Protein AF-A0A6A6MX58-F1 (afdb_monomer)

Sequence (173 aa):
MAIYWRQNGNEGTLAETCATGNSDFVNIAFLPTFGNGQTPMINLAGHCDPYSNGCTGLSSDIKSCQAKASRQAFFIMFGFNSTITLPANTPLEVLPILKTHGSNGLRVFLANKIFLGLPAASAAAGSGFIPVIDLISQVLPAIKGSAKYRGVMLWSKYYDDQTGHSKATKSSV

Mean predicted aligned error: 9.32 Å

Nearest PDB structures (foldseek):
  1kr0-assembly1_A  TM=8.285E-01  e=4.879E-16  Hevea brasiliensis
  1kqz-assembly1_A  TM=8.293E-01  e=1.176E-15  Hevea brasiliensis
  2gsj-assembly1_A  TM=8.537E-01  e=3.727E-14  Parkia platycephala
  1llo-assembly1_A  TM=7.354E-01  e=3.214E-15  Hevea brasiliensis
  4toq-assembly4_D  TM=7.421E-01  e=3.500E-14  Punica granatum

Structure (mmCIF, N/CA/C/O backbone):
data_AF-A0A6A6MX58-F1
#
_entry.id   AF-A0A6A6MX58-F1
#
loop_
_atom_site.group_PDB
_atom_site.id
_atom_site.type_symbol
_atom_site.label_atom_id
_atom_site.label_alt_id
_atom_site.label_comp_id
_atom_site.label_asym_id
_atom_site.label_entity_id
_atom_site.label_seq_id
_atom_site.pdbx_PDB_ins_code
_atom_site.Cartn_x
_atom_site.Cartn_y
_atom_site.Cartn_z
_atom_site.occupancy
_atom_site.B_iso_or_equiv
_atom_site.auth_seq_id
_atom_site.auth_comp_id
_atom_site.auth_asym_id
_atom_site.auth_atom_id
_atom_site.pdbx_PDB_model_num
ATOM 1 N N . MET A 1 1 ? -0.750 0.138 9.486 1.00 88.00 1 MET A N 1
ATOM 2 C CA . MET A 1 1 ? -1.311 -0.050 8.117 1.00 88.00 1 MET A CA 1
ATOM 3 C C . MET A 1 1 ? -0.242 -0.571 7.157 1.00 88.00 1 MET A C 1
ATOM 5 O O . MET A 1 1 ? 0.910 -0.171 7.294 1.00 88.00 1 MET A O 1
ATOM 9 N N . ALA A 1 2 ? -0.599 -1.426 6.195 1.00 89.06 2 ALA A N 1
ATOM 10 C CA . ALA A 1 2 ? 0.268 -1.852 5.092 1.00 89.06 2 ALA A CA 1
ATOM 11 C C . ALA A 1 2 ? -0.301 -1.410 3.730 1.00 89.06 2 ALA A C 1
ATOM 13 O O . ALA A 1 2 ? -1.518 -1.396 3.557 1.00 89.06 2 ALA A O 1
ATOM 14 N N . ILE A 1 3 ? 0.554 -1.078 2.763 1.00 89.81 3 ILE A N 1
ATOM 15 C CA . ILE A 1 3 ? 0.144 -0.665 1.409 1.00 89.81 3 ILE A CA 1
ATOM 16 C C . ILE A 1 3 ? 0.969 -1.400 0.350 1.00 89.81 3 ILE A C 1
ATOM 18 O O . ILE A 1 3 ? 2.172 -1.594 0.525 1.00 89.81 3 ILE A O 1
ATOM 22 N N . TYR A 1 4 ? 0.339 -1.814 -0.747 1.00 86.81 4 TYR A N 1
ATOM 23 C CA . TYR A 1 4 ? 1.054 -2.257 -1.945 1.00 86.81 4 TYR A CA 1
ATOM 24 C C . TYR A 1 4 ? 1.430 -1.061 -2.812 1.00 86.81 4 TYR A C 1
ATOM 26 O O . TYR A 1 4 ? 0.559 -0.291 -3.204 1.00 86.81 4 TYR A O 1
ATOM 34 N N . TRP A 1 5 ? 2.708 -0.948 -3.153 1.00 84.56 5 TRP A N 1
ATOM 35 C CA . TRP A 1 5 ? 3.238 0.042 -4.092 1.00 84.56 5 TRP A CA 1
ATOM 36 C C . TRP A 1 5 ? 3.797 -0.691 -5.315 1.00 84.56 5 TRP A C 1
ATOM 38 O O . TRP A 1 5 ? 4.350 -1.779 -5.109 1.00 84.56 5 TRP A O 1
ATOM 48 N N . ARG A 1 6 ? 3.644 -0.113 -6.530 1.00 78.19 6 ARG A N 1
ATOM 49 C CA . ARG A 1 6 ? 4.391 -0.340 -7.799 1.00 78.19 6 ARG A CA 1
ATOM 50 C C . ARG A 1 6 ? 3.535 -0.617 -9.046 1.00 78.19 6 ARG A C 1
ATOM 52 O O . ARG A 1 6 ? 4.003 -0.378 -10.156 1.00 78.19 6 ARG A O 1
ATOM 59 N N . GLN A 1 7 ? 2.337 -1.198 -8.946 1.00 62.59 7 GLN A N 1
ATOM 60 C CA . GLN A 1 7 ? 1.608 -1.650 -10.149 1.00 62.59 7 GLN A CA 1
ATOM 61 C C . GLN A 1 7 ? 1.130 -0.525 -11.084 1.00 62.59 7 GLN A C 1
ATOM 63 O O . GLN A 1 7 ? 0.597 -0.831 -12.149 1.00 62.59 7 GLN A O 1
ATOM 68 N N . ASN A 1 8 ? 1.332 0.748 -10.741 1.00 74.06 8 ASN A N 1
ATOM 69 C CA . ASN A 1 8 ? 1.011 1.865 -11.617 1.00 74.06 8 ASN A CA 1
ATOM 70 C C . ASN A 1 8 ? 2.110 2.938 -11.571 1.00 74.06 8 ASN A C 1
ATOM 72 O O . ASN A 1 8 ? 2.426 3.453 -10.505 1.00 74.06 8 ASN A O 1
ATOM 76 N N . GLY A 1 9 ? 2.661 3.325 -12.727 1.00 75.94 9 GLY A N 1
ATOM 77 C CA . GLY A 1 9 ? 3.704 4.361 -12.807 1.00 75.94 9 GLY A CA 1
ATOM 78 C C . GLY A 1 9 ? 3.264 5.742 -12.297 1.00 75.94 9 GLY A C 1
ATOM 79 O O . GLY A 1 9 ? 4.103 6.568 -11.964 1.00 75.94 9 GLY A O 1
ATOM 80 N N . ASN A 1 10 ? 1.954 5.977 -12.175 1.00 80.38 10 ASN A N 1
ATOM 81 C CA . ASN A 1 10 ? 1.383 7.251 -11.740 1.00 80.38 10 ASN A CA 1
ATOM 82 C C . ASN A 1 10 ? 1.060 7.304 -10.233 1.00 80.38 10 ASN A C 1
ATOM 84 O O . ASN A 1 10 ? 0.315 8.179 -9.807 1.00 80.38 10 ASN A O 1
ATOM 88 N N . GLU A 1 11 ? 1.570 6.372 -9.420 1.00 81.38 11 GLU A N 1
ATOM 89 C CA . GLU A 1 11 ? 1.305 6.321 -7.966 1.00 81.38 11 GLU A CA 1
ATOM 90 C C . GLU A 1 11 ? 2.405 6.959 -7.095 1.00 81.38 11 GLU A C 1
ATOM 92 O O . GLU A 1 11 ? 2.431 6.798 -5.867 1.00 81.38 11 GLU A O 1
ATOM 97 N N . GLY A 1 12 ? 3.308 7.697 -7.750 1.00 85.38 12 GLY A N 1
ATOM 98 C CA . GLY A 1 12 ? 4.455 8.362 -7.143 1.00 85.38 12 GLY A CA 1
ATOM 99 C C . GLY A 1 12 ? 5.587 7.404 -6.776 1.00 85.38 12 GLY A C 1
ATOM 100 O O . GLY A 1 12 ? 5.488 6.181 -6.898 1.00 85.38 12 GLY A O 1
ATOM 101 N N . THR A 1 13 ? 6.681 7.980 -6.301 1.00 86.44 13 THR A N 1
ATOM 102 C CA . THR A 1 13 ? 7.866 7.269 -5.819 1.00 86.44 13 THR A CA 1
ATOM 103 C C . THR A 1 13 ? 7.597 6.546 -4.497 1.00 86.44 13 THR A C 1
ATOM 105 O O . THR A 1 13 ? 6.625 6.807 -3.768 1.00 86.44 13 THR A O 1
ATOM 108 N N . LEU A 1 14 ? 8.502 5.635 -4.138 1.00 83.00 14 LEU A N 1
ATOM 109 C CA . LEU A 1 14 ? 8.440 4.960 -2.847 1.00 83.00 14 LEU A CA 1
ATOM 110 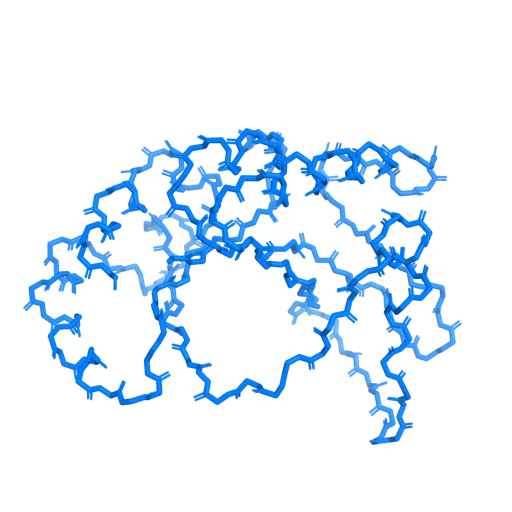C C . LEU A 1 14 ? 8.683 5.961 -1.701 1.00 83.00 14 LEU A C 1
ATOM 112 O O . LEU A 1 14 ? 8.000 5.903 -0.675 1.00 83.00 14 LEU A O 1
ATOM 116 N N . ALA A 1 15 ? 9.586 6.927 -1.896 1.00 84.00 15 ALA A N 1
ATOM 117 C CA . ALA A 1 15 ? 9.849 7.983 -0.922 1.00 84.00 15 ALA A CA 1
ATOM 118 C C . ALA A 1 15 ? 8.602 8.841 -0.636 1.00 84.00 15 ALA A C 1
ATOM 120 O O . ALA A 1 15 ? 8.281 9.083 0.531 1.00 84.00 15 ALA A O 1
ATOM 121 N N . GLU A 1 16 ? 7.861 9.248 -1.672 1.00 87.62 16 GLU A N 1
ATOM 122 C CA . GLU A 1 16 ? 6.603 9.999 -1.533 1.00 87.62 16 GLU A CA 1
ATOM 123 C C . GLU A 1 16 ? 5.535 9.182 -0.807 1.00 87.62 16 GLU A C 1
ATOM 125 O O . GLU A 1 16 ? 4.871 9.685 0.102 1.00 87.62 16 GLU A O 1
ATOM 130 N N . THR A 1 17 ? 5.424 7.894 -1.134 1.00 88.38 17 THR A N 1
ATOM 131 C CA . THR A 1 17 ? 4.502 6.972 -0.456 1.00 88.38 17 THR A CA 1
ATOM 132 C C . THR A 1 17 ? 4.768 6.930 1.046 1.00 88.38 17 THR A C 1
ATOM 134 O O . THR A 1 17 ? 3.856 7.136 1.850 1.00 88.38 17 THR A O 1
ATOM 137 N N . CYS A 1 18 ? 6.027 6.757 1.445 1.00 86.75 18 CYS A N 1
ATOM 138 C CA . CYS A 1 18 ? 6.428 6.793 2.849 1.00 86.75 18 CYS A CA 1
ATOM 139 C C . CYS A 1 18 ? 6.257 8.183 3.479 1.00 86.75 18 CYS A C 1
ATOM 141 O O . CYS A 1 18 ? 6.023 8.296 4.684 1.00 86.75 18 CYS A O 1
ATOM 143 N N . ALA A 1 19 ? 6.377 9.257 2.692 1.00 88.44 19 ALA A N 1
ATOM 144 C CA . ALA A 1 19 ? 6.209 10.629 3.161 1.00 88.44 19 ALA A CA 1
ATOM 145 C C . ALA A 1 19 ? 4.773 10.973 3.555 1.00 88.44 19 ALA A C 1
ATOM 147 O O . ALA A 1 19 ? 4.601 11.785 4.462 1.00 88.44 19 ALA A O 1
ATOM 148 N N . THR A 1 20 ? 3.770 10.293 2.990 1.00 88.44 20 THR A N 1
ATOM 149 C CA . THR A 1 20 ? 2.369 10.423 3.438 1.00 88.44 20 THR A CA 1
ATOM 150 C C . THR A 1 20 ? 2.189 10.075 4.917 1.00 88.44 20 THR A C 1
ATOM 152 O O . THR A 1 20 ? 1.269 10.556 5.575 1.00 88.44 20 THR A O 1
ATOM 155 N N . GLY A 1 21 ? 3.047 9.194 5.441 1.00 88.44 21 GLY A N 1
ATOM 156 C CA . GLY A 1 21 ? 2.941 8.650 6.784 1.00 88.44 21 GLY A CA 1
ATOM 157 C C . GLY A 1 21 ? 1.731 7.738 6.993 1.00 88.44 21 GLY A C 1
ATOM 158 O O . GLY A 1 21 ? 1.515 7.325 8.125 1.00 88.44 21 GLY A O 1
ATOM 159 N N . ASN A 1 22 ? 0.932 7.417 5.969 1.00 88.69 22 ASN A N 1
ATOM 160 C CA . ASN A 1 22 ? -0.313 6.649 6.125 1.00 88.69 22 ASN A CA 1
ATOM 161 C C . ASN A 1 22 ? -0.102 5.137 6.293 1.00 88.69 22 ASN A C 1
ATOM 163 O O . ASN A 1 22 ? -1.020 4.434 6.717 1.00 88.69 22 ASN A O 1
ATOM 167 N N . SER A 1 23 ? 1.106 4.642 6.016 1.00 86.25 23 SER A N 1
ATOM 168 C CA . SER A 1 23 ? 1.468 3.225 6.085 1.00 86.25 23 SER A CA 1
ATOM 169 C C . SER A 1 23 ? 2.749 2.978 6.879 1.00 86.25 23 SER A C 1
ATOM 171 O O . SER A 1 23 ? 3.770 3.623 6.650 1.00 86.25 23 SER A O 1
ATOM 173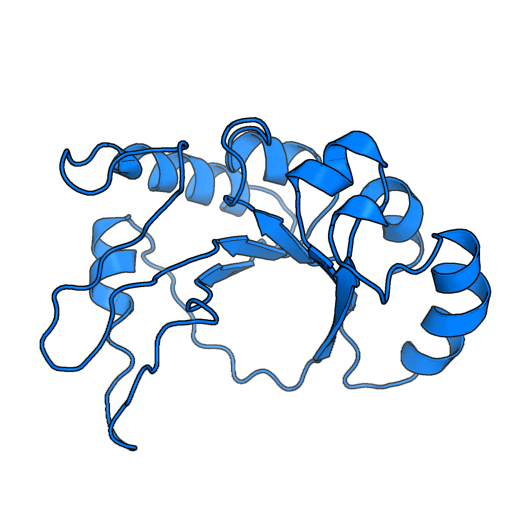 N N . ASP A 1 24 ? 2.723 1.962 7.738 1.00 84.62 24 ASP A N 1
ATOM 174 C CA . ASP A 1 24 ? 3.889 1.471 8.484 1.00 84.62 24 ASP A CA 1
ATOM 175 C C . ASP A 1 24 ? 4.633 0.367 7.721 1.00 84.62 24 ASP A C 1
ATOM 177 O O . ASP A 1 24 ? 5.789 0.074 8.005 1.00 84.62 24 ASP A O 1
ATOM 181 N N . PHE A 1 25 ? 3.972 -0.263 6.749 1.00 84.19 25 PHE A N 1
ATOM 182 C CA . PHE A 1 25 ? 4.535 -1.329 5.925 1.00 84.19 25 PHE A CA 1
ATOM 183 C C . PHE A 1 25 ? 4.276 -1.029 4.454 1.00 84.19 25 PHE A C 1
ATOM 185 O O . PHE A 1 25 ? 3.159 -0.652 4.094 1.00 84.19 25 PHE A O 1
ATOM 192 N N . VAL A 1 26 ? 5.285 -1.227 3.608 1.00 83.06 26 VAL A N 1
ATOM 193 C CA . VAL A 1 26 ? 5.149 -1.071 2.156 1.00 83.06 26 VAL A CA 1
ATOM 194 C C . VAL A 1 26 ? 5.554 -2.371 1.476 1.00 83.06 26 VAL A C 1
ATOM 196 O O . VAL A 1 26 ? 6.704 -2.800 1.545 1.00 83.06 26 VAL A O 1
ATOM 199 N N . ASN A 1 27 ? 4.599 -3.010 0.813 1.00 80.00 27 ASN A N 1
ATOM 200 C CA . ASN A 1 27 ? 4.851 -4.199 0.015 1.00 80.00 27 ASN A CA 1
ATOM 201 C C . ASN A 1 27 ? 5.278 -3.761 -1.387 1.00 80.00 27 ASN A C 1
ATOM 203 O O . ASN A 1 27 ? 4.485 -3.168 -2.120 1.00 80.00 27 ASN A O 1
ATOM 207 N N . ILE A 1 28 ? 6.521 -4.067 -1.756 1.00 76.00 28 ILE A N 1
ATOM 208 C CA . ILE A 1 28 ? 7.062 -3.805 -3.089 1.00 76.00 28 ILE A CA 1
ATOM 209 C C . ILE A 1 28 ? 6.704 -5.013 -3.959 1.00 76.00 28 ILE A C 1
ATOM 211 O O . ILE A 1 28 ? 7.298 -6.088 -3.860 1.00 76.00 28 ILE A O 1
ATOM 215 N N . ALA A 1 29 ? 5.675 -4.854 -4.780 1.00 71.44 29 ALA A N 1
ATOM 216 C CA . ALA A 1 29 ? 5.182 -5.882 -5.691 1.00 71.44 29 ALA A CA 1
ATOM 217 C C . ALA A 1 29 ? 5.734 -5.618 -7.098 1.00 71.44 29 ALA A C 1
ATOM 219 O O . ALA A 1 29 ? 5.584 -4.516 -7.572 1.00 71.44 29 ALA A O 1
ATOM 220 N N . PHE A 1 30 ? 6.342 -6.528 -7.855 1.00 71.19 30 PHE A N 1
ATOM 221 C CA . PHE A 1 30 ? 6.590 -7.936 -7.581 1.00 71.19 30 PHE A CA 1
ATOM 222 C C . PHE A 1 30 ? 8.001 -8.330 -8.026 1.00 71.19 30 PHE A C 1
ATOM 224 O O . PHE A 1 30 ? 8.585 -7.698 -8.912 1.00 71.19 30 PHE A O 1
ATOM 231 N N . LEU A 1 31 ? 8.490 -9.433 -7.462 1.00 69.50 31 LEU A N 1
ATOM 232 C CA . LEU A 1 31 ? 9.607 -10.218 -7.987 1.00 69.50 31 LEU A CA 1
ATOM 233 C C . LEU A 1 31 ? 9.031 -11.389 -8.810 1.00 69.50 31 LEU A C 1
ATOM 235 O O . LEU A 1 31 ? 8.782 -12.455 -8.246 1.00 69.50 31 LEU A O 1
ATOM 239 N N . PRO A 1 32 ? 8.707 -11.193 -10.104 1.00 67.19 32 PRO A N 1
ATOM 240 C CA . PRO A 1 32 ? 8.060 -12.226 -10.917 1.00 67.19 32 PRO A CA 1
ATOM 241 C C . PRO A 1 32 ? 9.001 -13.367 -11.315 1.00 67.19 32 PRO A C 1
ATOM 243 O O . PRO A 1 32 ? 8.522 -14.477 -11.539 1.00 67.19 32 PRO A O 1
ATOM 246 N N . THR A 1 33 ? 10.305 -13.091 -11.404 1.00 69.69 33 THR A N 1
ATOM 247 C CA . THR A 1 33 ? 11.334 -14.035 -11.851 1.00 69.69 33 THR A CA 1
ATOM 248 C C . THR A 1 33 ? 12.190 -14.424 -10.652 1.00 69.69 33 THR A C 1
ATOM 250 O O . THR A 1 33 ? 12.907 -13.578 -10.113 1.00 69.69 33 TH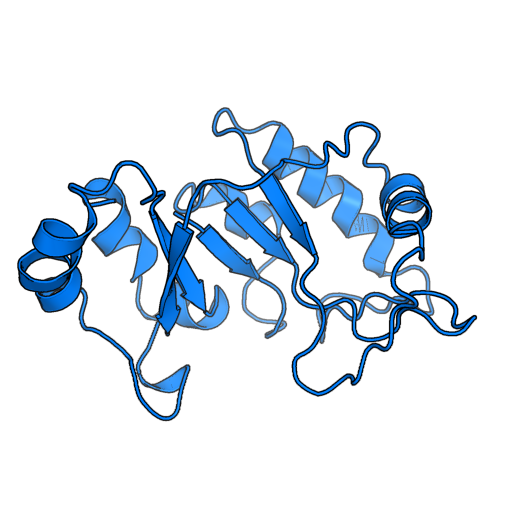R A O 1
ATOM 253 N N . PHE A 1 34 ? 12.083 -15.677 -10.207 1.00 68.81 34 PHE A N 1
ATOM 254 C CA . PHE A 1 34 ? 12.849 -16.244 -9.092 1.00 68.81 34 PHE A CA 1
ATOM 255 C C . PHE A 1 34 ? 12.788 -17.785 -9.117 1.00 68.81 34 PHE A C 1
ATOM 257 O O . PHE A 1 34 ? 11.758 -18.352 -9.477 1.00 68.81 34 PHE A O 1
ATOM 264 N N . GLY A 1 35 ? 13.850 -18.458 -8.658 1.00 64.25 35 GLY A N 1
ATOM 265 C CA . GLY A 1 35 ? 13.902 -19.921 -8.512 1.00 64.25 35 GLY A CA 1
ATOM 266 C C . GLY A 1 35 ? 14.339 -20.676 -9.778 1.00 64.25 35 GLY A C 1
ATOM 267 O O . GLY A 1 35 ? 14.570 -20.081 -10.824 1.00 64.25 35 GLY A O 1
ATOM 268 N N . ASN A 1 36 ? 14.495 -22.002 -9.672 1.00 68.94 36 ASN A N 1
ATOM 269 C CA . ASN A 1 36 ? 14.861 -22.906 -10.780 1.00 68.94 36 ASN A CA 1
ATOM 270 C C . ASN A 1 36 ? 16.098 -22.474 -11.609 1.00 68.94 36 ASN A C 1
ATOM 272 O O . ASN A 1 36 ? 16.099 -22.565 -12.834 1.00 68.94 36 ASN A O 1
ATOM 276 N N . GLY A 1 37 ? 17.134 -21.937 -10.951 1.00 69.94 37 GLY A N 1
ATOM 277 C CA . GLY A 1 37 ? 18.356 -21.455 -11.614 1.00 69.94 37 GLY A CA 1
ATOM 278 C C . GLY A 1 37 ? 18.195 -20.153 -12.411 1.00 69.94 37 GLY A C 1
ATOM 279 O O . GLY A 1 37 ? 19.149 -19.708 -13.045 1.00 69.94 37 GLY A O 1
ATOM 280 N N . GLN A 1 38 ? 17.017 -19.523 -12.381 1.00 66.88 38 GLN A N 1
ATOM 281 C CA . GLN A 1 38 ? 16.792 -18.231 -13.022 1.00 66.88 38 GLN A CA 1
ATOM 282 C C . GLN A 1 38 ? 17.480 -17.116 -12.237 1.00 66.88 38 GLN A C 1
ATOM 284 O O . GLN A 1 38 ? 17.417 -17.081 -11.006 1.00 66.88 38 GLN A O 1
ATOM 289 N N . THR A 1 39 ? 18.070 -16.157 -12.952 1.00 69.56 39 THR A N 1
ATOM 290 C CA . THR A 1 39 ? 18.532 -14.905 -12.351 1.00 69.56 39 THR A CA 1
ATOM 291 C C . THR A 1 39 ? 17.322 -14.132 -11.830 1.00 69.56 39 THR A C 1
ATOM 293 O O . THR A 1 39 ? 16.438 -13.787 -12.621 1.00 69.56 39 THR A O 1
ATOM 296 N N . PRO A 1 40 ? 17.248 -13.852 -10.519 1.00 68.38 40 PRO A N 1
ATOM 297 C CA . PRO A 1 40 ? 16.123 -13.120 -9.981 1.00 68.38 40 PRO A CA 1
ATOM 298 C C . PRO A 1 40 ? 16.013 -11.721 -10.575 1.00 68.38 40 PRO A C 1
ATOM 300 O O . PRO A 1 40 ? 16.997 -10.982 -10.606 1.00 68.38 40 PRO A O 1
ATOM 303 N N . MET A 1 41 ? 14.810 -11.334 -10.993 1.00 67.94 41 MET A N 1
ATOM 304 C CA . MET A 1 41 ? 14.572 -9.995 -11.523 1.00 67.94 41 MET A CA 1
ATOM 305 C C . MET A 1 41 ? 13.318 -9.374 -10.955 1.00 67.94 41 MET A C 1
ATOM 307 O O . MET A 1 41 ? 12.220 -9.937 -11.017 1.00 67.94 41 MET A O 1
ATOM 311 N N . ILE A 1 42 ? 13.507 -8.174 -10.413 1.00 71.81 42 ILE A N 1
ATOM 312 C CA . ILE A 1 42 ? 12.417 -7.311 -10.001 1.00 71.81 42 ILE A CA 1
ATOM 313 C C . ILE A 1 42 ? 11.789 -6.722 -11.253 1.00 71.81 42 ILE A C 1
ATOM 315 O O . ILE A 1 42 ? 12.477 -6.287 -12.167 1.00 71.81 42 ILE A O 1
ATOM 319 N N . ASN A 1 43 ? 10.471 -6.698 -11.300 1.00 71.75 43 ASN A N 1
ATOM 320 C CA . ASN A 1 43 ? 9.768 -5.856 -12.250 1.00 71.75 43 ASN A CA 1
ATOM 321 C C . ASN A 1 43 ? 9.212 -4.714 -11.391 1.00 71.75 43 ASN A C 1
ATOM 323 O O . ASN A 1 43 ? 8.725 -4.994 -10.291 1.00 71.75 43 ASN A O 1
ATOM 327 N N . LEU A 1 44 ? 9.306 -3.458 -11.832 1.00 72.62 44 LEU A N 1
ATOM 328 C CA . LEU A 1 44 ? 8.702 -2.300 -11.157 1.00 72.62 44 LEU A CA 1
ATOM 329 C C . LEU A 1 44 ? 7.666 -1.574 -12.045 1.00 72.62 44 LEU A C 1
ATOM 331 O O . LEU A 1 44 ? 7.414 -0.390 -11.873 1.00 72.62 44 LEU A O 1
ATOM 335 N N . ALA A 1 45 ? 7.016 -2.291 -12.972 1.00 77.44 45 ALA A N 1
ATOM 336 C CA . ALA A 1 45 ? 6.122 -1.726 -13.989 1.00 77.44 45 ALA A CA 1
ATOM 337 C C . ALA A 1 45 ? 6.842 -0.604 -14.751 1.00 77.44 45 ALA A C 1
ATOM 339 O O . ALA A 1 45 ? 7.934 -0.828 -15.259 1.00 77.44 45 ALA A O 1
ATOM 340 N N . GLY A 1 46 ? 6.244 0.586 -14.818 1.00 75.50 46 GLY A N 1
ATOM 341 C CA . GLY A 1 46 ? 6.838 1.760 -15.453 1.00 75.50 46 GLY A CA 1
ATOM 342 C C . GLY A 1 46 ? 7.771 2.575 -14.555 1.00 75.50 46 GLY A C 1
ATOM 343 O O . GLY A 1 46 ? 8.274 3.590 -15.018 1.00 75.50 46 GLY A O 1
ATOM 344 N N . HIS A 1 47 ? 7.999 2.186 -13.292 1.00 71.00 47 HIS A N 1
ATOM 345 C CA . HIS A 1 47 ? 8.809 2.991 -12.361 1.00 71.00 47 HIS A CA 1
ATOM 346 C C . HIS A 1 47 ? 10.302 2.972 -12.694 1.00 71.00 47 HIS A C 1
ATOM 348 O O . HIS A 1 47 ? 10.991 3.966 -12.489 1.00 71.00 47 HIS A O 1
ATOM 354 N N . CYS A 1 48 ? 10.818 1.848 -13.190 1.00 77.19 48 CYS A N 1
ATOM 355 C CA . CYS A 1 48 ? 12.199 1.724 -13.647 1.00 77.19 48 CYS A CA 1
ATOM 356 C C . CYS A 1 48 ? 12.394 0.440 -14.455 1.00 77.19 48 CYS A C 1
ATOM 358 O O . CYS A 1 48 ? 11.639 -0.526 -14.312 1.00 77.19 48 CYS A O 1
ATOM 360 N N . ASP A 1 49 ? 13.457 0.421 -15.256 1.00 79.88 49 ASP A N 1
ATOM 361 C CA . ASP A 1 49 ? 13.888 -0.753 -16.004 1.00 79.88 49 ASP A CA 1
ATOM 362 C C . ASP A 1 49 ? 15.028 -1.492 -15.264 1.00 79.88 49 ASP A C 1
ATOM 364 O O . ASP A 1 49 ? 16.097 -0.911 -15.031 1.00 79.88 49 ASP A O 1
ATOM 368 N N . PRO A 1 50 ? 14.834 -2.767 -14.873 1.00 74.06 50 PRO A N 1
ATOM 369 C CA . PRO A 1 50 ? 15.874 -3.559 -14.222 1.00 74.06 50 PRO A CA 1
ATOM 370 C C . PRO A 1 50 ? 17.019 -3.946 -15.172 1.00 74.06 50 PRO A C 1
ATOM 372 O O . PRO A 1 50 ? 18.133 -4.154 -14.698 1.00 74.06 50 PRO A O 1
ATOM 375 N N . TYR A 1 51 ? 16.786 -4.021 -16.489 1.00 77.62 51 TYR A N 1
ATOM 376 C CA . TYR A 1 51 ? 17.788 -4.478 -17.462 1.00 77.62 51 TYR A CA 1
ATOM 377 C C . TYR A 1 51 ? 18.877 -3.434 -17.742 1.00 77.62 51 TYR A C 1
ATOM 379 O O . TYR A 1 51 ? 19.975 -3.784 -18.167 1.00 77.62 51 TYR A O 1
ATOM 387 N N . SER A 1 52 ? 18.598 -2.160 -17.467 1.00 80.81 52 SER A N 1
ATOM 388 C CA . SER A 1 52 ? 19.510 -1.028 -17.672 1.00 80.81 52 SER A CA 1
ATOM 389 C C . SER A 1 52 ? 20.130 -0.487 -16.378 1.00 80.81 52 SER A C 1
ATOM 391 O O . SER A 1 52 ? 20.685 0.609 -16.370 1.00 80.81 52 SER A O 1
ATOM 393 N N . ASN A 1 53 ? 20.039 -1.223 -15.262 1.00 72.75 53 ASN A N 1
ATOM 394 C CA . ASN A 1 53 ? 20.362 -0.726 -13.913 1.00 72.75 53 ASN A CA 1
ATOM 395 C C . ASN A 1 53 ? 19.528 0.502 -13.475 1.00 72.75 53 ASN A C 1
ATOM 397 O O . ASN A 1 53 ? 19.871 1.178 -12.498 1.00 72.75 53 ASN A O 1
ATOM 401 N N . GLY A 1 54 ? 18.400 0.777 -14.139 1.00 78.31 54 GLY A N 1
ATOM 402 C CA . GLY A 1 54 ? 17.540 1.931 -13.860 1.00 78.31 54 GLY A CA 1
ATOM 403 C C . GLY A 1 54 ? 16.856 1.887 -12.490 1.00 78.31 54 GLY A C 1
ATOM 404 O O . GLY A 1 54 ? 16.460 2.918 -11.959 1.00 78.31 54 GLY A O 1
ATOM 405 N N . CYS A 1 55 ? 16.755 0.710 -11.867 1.00 76.12 55 CYS A N 1
ATOM 406 C CA . CYS A 1 55 ? 16.117 0.533 -10.556 1.00 76.12 55 CYS A CA 1
ATOM 407 C C . CYS A 1 55 ? 17.037 0.786 -9.346 1.00 76.12 55 CYS A C 1
ATOM 409 O O . CYS A 1 55 ? 16.640 0.563 -8.202 1.00 76.12 55 CYS A O 1
ATOM 411 N N . THR A 1 56 ? 18.270 1.249 -9.561 1.00 77.06 56 THR A N 1
ATOM 412 C CA . THR A 1 56 ? 19.237 1.526 -8.480 1.00 77.06 56 THR A CA 1
ATOM 413 C C . THR A 1 56 ? 18.786 2.649 -7.538 1.00 77.06 56 THR A C 1
ATOM 415 O O . THR A 1 56 ? 19.063 2.583 -6.336 1.00 77.06 56 THR A O 1
ATOM 418 N N . GLY A 1 57 ? 18.009 3.617 -8.039 1.00 72.94 57 GLY A N 1
ATOM 419 C CA . GLY A 1 57 ? 17.426 4.708 -7.247 1.00 72.94 57 GLY A CA 1
ATOM 420 C C . GLY A 1 57 ? 16.511 4.242 -6.108 1.00 72.94 57 GLY A C 1
ATOM 421 O O . GLY A 1 57 ? 16.450 4.897 -5.069 1.00 72.94 57 GLY A O 1
ATOM 422 N N . LEU A 1 58 ? 15.904 3.053 -6.226 1.00 75.12 58 LEU A N 1
ATOM 423 C CA . LEU A 1 58 ? 15.027 2.482 -5.198 1.00 75.12 58 LEU A CA 1
ATOM 424 C C . LEU A 1 58 ? 15.735 2.320 -3.843 1.00 75.12 58 LEU A C 1
ATOM 426 O O . LEU A 1 58 ? 15.106 2.428 -2.795 1.00 75.12 58 LEU A O 1
ATOM 430 N N . SER A 1 59 ? 17.056 2.105 -3.842 1.00 73.44 59 SER A N 1
ATOM 431 C CA . SER A 1 59 ? 17.843 2.034 -2.604 1.00 73.44 59 SER A CA 1
ATOM 432 C C . SER A 1 59 ? 17.772 3.339 -1.802 1.00 73.44 59 SER A C 1
ATOM 434 O O . SER A 1 59 ? 17.664 3.312 -0.575 1.00 73.44 59 SER A O 1
ATOM 436 N N . SER A 1 60 ? 17.804 4.485 -2.490 1.00 75.94 60 SER A N 1
ATOM 437 C CA . SER A 1 60 ? 17.682 5.806 -1.866 1.00 75.94 60 SER A CA 1
ATOM 438 C C . SER A 1 60 ? 16.294 6.006 -1.260 1.00 75.94 60 SER A C 1
ATOM 440 O O . SER A 1 60 ? 16.170 6.470 -0.124 1.00 75.94 60 SER A O 1
ATOM 442 N N . ASP A 1 61 ? 15.251 5.580 -1.970 1.00 77.88 61 ASP A N 1
ATOM 443 C CA . ASP A 1 61 ? 13.877 5.666 -1.478 1.00 77.88 61 ASP A CA 1
ATOM 444 C C . ASP A 1 61 ? 13.662 4.781 -0.249 1.00 77.88 61 ASP A C 1
ATOM 446 O O . ASP A 1 61 ? 13.121 5.238 0.757 1.00 77.88 61 ASP A O 1
ATOM 450 N N . ILE A 1 62 ? 14.161 3.540 -0.281 1.00 76.44 62 ILE A N 1
ATOM 451 C CA . ILE A 1 62 ? 14.117 2.622 0.864 1.00 76.44 62 ILE A CA 1
ATOM 452 C C . ILE A 1 62 ? 14.805 3.256 2.075 1.00 76.44 62 ILE A C 1
ATOM 454 O O . ILE A 1 62 ? 14.240 3.243 3.167 1.00 76.44 62 ILE A O 1
ATOM 458 N N . LYS A 1 63 ? 15.989 3.857 1.899 1.00 77.75 63 LYS A N 1
ATOM 459 C CA . LYS A 1 63 ? 16.695 4.557 2.986 1.00 77.75 63 LYS A CA 1
ATOM 460 C C . LYS A 1 63 ? 15.887 5.739 3.517 1.00 77.75 63 LYS A C 1
ATOM 462 O O . LYS A 1 63 ? 15.789 5.913 4.729 1.00 77.75 63 LYS A O 1
ATOM 467 N N . SER A 1 64 ? 15.270 6.511 2.626 1.00 79.94 64 SER A N 1
ATOM 468 C CA . SER A 1 64 ? 14.429 7.660 2.983 1.00 79.94 64 SER A CA 1
ATOM 469 C C . SER A 1 64 ? 13.209 7.241 3.803 1.00 79.94 64 SER A C 1
ATOM 471 O O . SER A 1 64 ? 12.844 7.904 4.772 1.00 79.94 64 SER A O 1
ATOM 473 N N . CYS A 1 65 ? 12.605 6.106 3.464 1.00 76.38 65 CYS A N 1
ATOM 474 C CA . CYS A 1 65 ? 11.538 5.495 4.242 1.00 76.38 65 CYS A CA 1
ATOM 475 C C . CYS A 1 65 ? 12.035 4.944 5.593 1.00 76.38 65 CYS A C 1
ATOM 477 O O . CYS A 1 65 ? 11.438 5.215 6.629 1.00 76.38 65 CYS A O 1
ATOM 479 N N . GLN A 1 66 ? 13.155 4.212 5.614 1.00 75.25 66 GLN A N 1
ATOM 480 C CA . GLN A 1 66 ? 13.743 3.648 6.841 1.00 75.25 66 GLN A CA 1
ATOM 481 C C . GLN A 1 66 ? 14.182 4.719 7.847 1.00 75.25 66 GLN A C 1
ATOM 483 O O . GLN A 1 66 ? 14.172 4.463 9.048 1.00 75.25 66 GLN A O 1
ATOM 488 N N . ALA A 1 67 ? 14.554 5.909 7.369 1.00 78.19 67 ALA A N 1
ATOM 489 C CA . ALA A 1 67 ? 14.904 7.053 8.207 1.00 78.19 67 ALA A CA 1
ATOM 490 C C . ALA A 1 67 ? 13.691 7.688 8.915 1.00 78.19 67 ALA A C 1
ATOM 492 O O . ALA A 1 67 ? 13.868 8.507 9.818 1.00 78.19 67 ALA A O 1
ATOM 493 N N . LYS A 1 68 ? 12.454 7.335 8.536 1.00 73.56 68 LYS A N 1
ATOM 494 C CA . LYS A 1 68 ? 11.249 7.819 9.220 1.00 73.56 68 LYS A CA 1
ATOM 495 C C . LYS A 1 68 ? 11.043 7.068 10.538 1.00 73.56 68 LYS A C 1
ATOM 497 O O . LYS A 1 68 ? 11.303 5.875 10.649 1.00 73.56 68 LYS A O 1
ATOM 502 N N . ALA A 1 69 ? 10.533 7.776 11.550 1.00 57.53 69 ALA A N 1
ATOM 503 C CA . ALA A 1 69 ? 10.369 7.259 12.915 1.00 57.53 69 ALA A CA 1
ATOM 504 C C . ALA A 1 69 ? 9.445 6.022 13.020 1.00 57.53 69 ALA A C 1
ATOM 506 O O . ALA A 1 69 ? 9.561 5.225 13.953 1.00 57.53 69 ALA A O 1
ATOM 507 N N . SER A 1 70 ? 8.538 5.839 12.058 1.00 60.47 70 SER A N 1
ATOM 508 C CA . SER A 1 70 ? 7.749 4.621 11.873 1.00 60.47 70 SER A CA 1
ATOM 509 C C . SER A 1 70 ? 8.653 3.518 11.329 1.00 60.47 70 SER A C 1
ATOM 511 O O . SER A 1 70 ? 9.147 3.645 10.214 1.00 60.47 70 SER A O 1
ATOM 513 N N . ARG A 1 71 ? 8.862 2.440 12.099 1.00 61.81 71 ARG A N 1
ATOM 514 C CA . ARG A 1 71 ? 9.656 1.257 11.713 1.00 61.81 71 ARG A CA 1
ATOM 515 C C . ARG A 1 71 ? 9.121 0.648 10.412 1.00 61.81 71 ARG A C 1
ATOM 517 O O . ARG A 1 71 ? 8.292 -0.259 10.454 1.00 61.81 71 ARG A O 1
ATOM 524 N N . GLN A 1 72 ? 9.582 1.171 9.280 1.00 66.62 72 GLN A N 1
ATOM 525 C CA . GLN A 1 72 ? 9.037 0.841 7.976 1.00 66.62 72 GLN A CA 1
ATOM 526 C C . GLN A 1 72 ? 9.603 -0.503 7.533 1.00 66.62 72 GLN A C 1
ATOM 528 O O . GLN A 1 72 ? 10.820 -0.672 7.428 1.00 66.62 72 GLN A O 1
ATOM 533 N N . ALA A 1 73 ? 8.722 -1.479 7.331 1.00 62.09 73 ALA A N 1
ATOM 534 C CA . ALA A 1 73 ? 9.109 -2.803 6.860 1.00 62.09 73 ALA A CA 1
ATOM 535 C C . ALA A 1 73 ? 8.648 -3.015 5.419 1.00 62.09 73 ALA A C 1
ATOM 537 O O . ALA A 1 73 ? 7.520 -2.676 5.050 1.00 62.09 73 ALA A O 1
ATOM 538 N N . PHE A 1 74 ? 9.554 -3.590 4.632 1.00 65.00 74 PHE A N 1
ATOM 539 C CA . PHE A 1 74 ? 9.360 -3.862 3.218 1.00 65.00 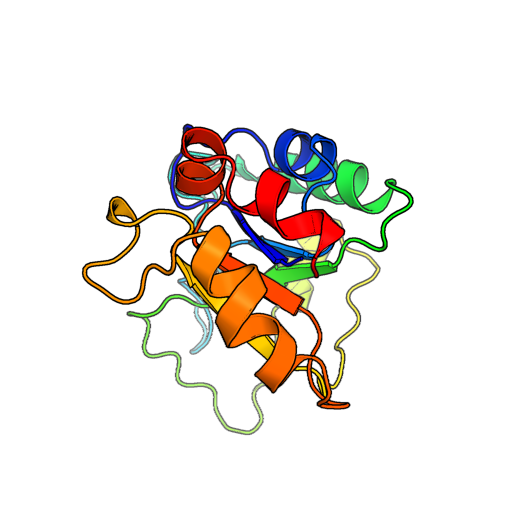74 PHE A CA 1
ATOM 540 C C . PHE A 1 74 ? 9.221 -5.354 3.002 1.00 65.00 74 PHE A C 1
ATOM 542 O O . PHE A 1 74 ? 10.061 -6.130 3.463 1.00 65.00 74 PHE A O 1
ATOM 549 N N . PHE A 1 75 ? 8.187 -5.743 2.267 1.00 63.94 75 PHE A N 1
ATOM 550 C CA . PHE A 1 75 ? 8.019 -7.115 1.811 1.00 63.94 75 PHE A CA 1
ATOM 551 C C . PHE A 1 75 ? 8.046 -7.123 0.290 1.00 63.94 75 PHE A C 1
ATOM 553 O O . PHE A 1 75 ? 7.272 -6.413 -0.350 1.00 63.94 75 PHE A O 1
ATOM 560 N N . ILE A 1 76 ? 8.947 -7.914 -0.287 1.00 65.06 76 ILE A N 1
ATOM 561 C CA . ILE A 1 76 ? 8.927 -8.185 -1.721 1.00 65.06 76 ILE A CA 1
ATOM 562 C C . ILE A 1 76 ? 7.948 -9.327 -1.942 1.00 65.06 76 ILE A C 1
ATOM 564 O O . ILE A 1 76 ? 8.151 -10.430 -1.435 1.00 65.06 76 ILE A O 1
ATOM 568 N N . MET A 1 77 ? 6.878 -9.045 -2.675 1.00 63.94 77 MET A N 1
ATOM 569 C CA . MET A 1 77 ? 5.841 -10.034 -2.954 1.00 63.94 77 MET A CA 1
ATOM 570 C C . MET A 1 77 ? 6.134 -10.738 -4.280 1.00 63.94 77 MET A C 1
ATOM 572 O O . MET A 1 77 ? 6.552 -10.112 -5.256 1.00 63.94 77 MET A O 1
ATOM 576 N N . PHE A 1 78 ? 5.914 -12.048 -4.320 1.00 62.25 78 PHE A N 1
ATOM 577 C CA . PHE A 1 78 ? 6.013 -12.849 -5.539 1.00 62.25 78 PHE A CA 1
ATOM 578 C C . PHE A 1 78 ? 4.706 -12.742 -6.346 1.00 62.25 78 PHE A C 1
ATOM 580 O O . PHE A 1 78 ? 3.638 -12.539 -5.769 1.00 62.25 78 PHE A O 1
ATOM 587 N N . GLY A 1 79 ? 4.784 -12.803 -7.677 1.00 57.56 79 GLY A N 1
ATOM 588 C CA . GLY A 1 79 ? 3.625 -12.593 -8.557 1.00 57.56 79 GLY A CA 1
ATOM 589 C C . GLY A 1 79 ? 2.596 -13.734 -8.522 1.00 57.56 79 GLY A C 1
ATOM 590 O O . GLY A 1 79 ? 2.960 -14.897 -8.388 1.00 57.56 79 GLY A O 1
ATOM 591 N N . PHE A 1 80 ? 1.312 -13.399 -8.710 1.00 49.75 80 PHE A N 1
ATOM 592 C CA . PHE A 1 80 ? 0.170 -14.331 -8.645 1.00 49.75 80 PHE A CA 1
ATOM 593 C C . PHE A 1 80 ? 0.067 -15.335 -9.815 1.00 49.75 80 PHE A C 1
ATOM 595 O O . PHE A 1 80 ? -0.570 -16.369 -9.654 1.00 49.75 80 PHE A O 1
ATOM 602 N N . ASN A 1 81 ? 0.708 -15.068 -10.961 1.00 48.81 81 ASN A N 1
ATOM 603 C CA . ASN A 1 81 ? 0.708 -15.951 -12.145 1.00 48.81 81 ASN A CA 1
ATOM 604 C C . ASN A 1 81 ? 2.041 -16.685 -12.368 1.00 48.81 81 ASN A C 1
ATOM 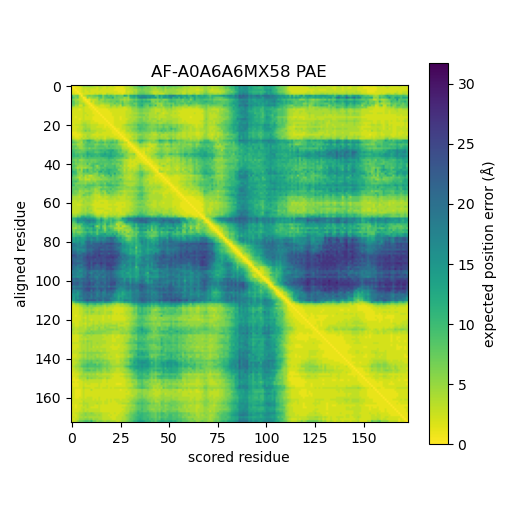606 O O . ASN A 1 81 ? 2.227 -17.334 -13.396 1.00 48.81 81 ASN A O 1
ATOM 610 N N . SER A 1 82 ? 2.976 -16.585 -11.424 1.00 47.97 82 SER A N 1
ATOM 611 C CA . SER A 1 82 ? 4.228 -17.334 -11.474 1.00 47.97 82 SER A CA 1
ATOM 612 C C . SER A 1 82 ? 4.058 -18.603 -10.641 1.00 47.97 82 SER A C 1
ATOM 614 O O . SER A 1 82 ? 3.958 -18.531 -9.417 1.00 47.97 82 SER A O 1
ATOM 616 N N . THR A 1 83 ? 4.038 -19.781 -11.268 1.00 42.16 83 THR A N 1
ATOM 617 C CA . THR A 1 83 ? 4.205 -21.041 -10.529 1.00 42.16 83 THR A CA 1
ATOM 618 C C . THR A 1 83 ? 5.655 -21.114 -10.059 1.00 42.16 83 THR A C 1
ATOM 620 O O . THR A 1 83 ? 6.537 -21.567 -10.782 1.00 42.16 83 THR A O 1
ATOM 623 N N . ILE A 1 84 ? 5.923 -20.602 -8.860 1.00 47.50 84 ILE A N 1
ATOM 624 C CA . ILE A 1 84 ? 7.251 -20.679 -8.254 1.00 47.50 84 ILE A CA 1
ATOM 625 C C . ILE A 1 84 ? 7.337 -22.010 -7.514 1.00 47.50 84 ILE A C 1
ATOM 627 O O . ILE A 1 84 ? 6.800 -22.169 -6.419 1.00 47.50 84 ILE A O 1
ATOM 631 N N . THR A 1 85 ? 8.016 -22.982 -8.116 1.00 44.25 85 THR A N 1
ATOM 632 C CA . THR A 1 85 ? 8.376 -24.225 -7.433 1.00 44.25 85 THR A CA 1
ATOM 633 C C . THR A 1 85 ? 9.679 -23.998 -6.677 1.00 44.25 85 THR A C 1
ATOM 635 O O . THR A 1 85 ? 10.755 -23.952 -7.270 1.00 44.25 85 THR A O 1
ATOM 638 N N . LEU A 1 86 ? 9.587 -23.849 -5.356 1.00 43.84 86 LEU A N 1
ATOM 639 C CA . LEU A 1 86 ? 10.749 -23.937 -4.478 1.00 43.84 86 LEU A CA 1
ATOM 640 C C . LEU A 1 86 ? 10.839 -25.378 -3.961 1.00 43.84 86 LEU A C 1
ATOM 642 O O . LEU A 1 86 ? 9.898 -25.832 -3.307 1.00 43.84 86 LEU A O 1
ATOM 646 N N . PRO A 1 87 ? 11.935 -26.116 -4.214 1.00 45.34 87 PRO A N 1
ATOM 647 C CA . PRO A 1 87 ? 12.271 -27.281 -3.403 1.00 45.34 87 PRO A CA 1
ATOM 648 C C . PRO A 1 87 ? 12.123 -26.939 -1.912 1.00 45.34 87 PRO A C 1
ATOM 650 O O . PRO A 1 87 ? 12.518 -25.846 -1.503 1.00 45.34 87 PRO A O 1
ATOM 653 N N . ALA A 1 88 ? 11.591 -27.856 -1.095 1.00 40.66 88 ALA A N 1
ATOM 654 C CA . ALA A 1 88 ? 11.281 -27.621 0.327 1.00 40.66 88 ALA A CA 1
ATOM 655 C C . ALA A 1 88 ? 12.461 -27.069 1.160 1.00 40.66 88 ALA A C 1
ATOM 657 O O . ALA A 1 88 ? 12.249 -26.463 2.205 1.00 40.66 88 ALA A O 1
ATOM 658 N N . ASN A 1 89 ? 13.691 -27.239 0.661 1.00 45.06 89 ASN A N 1
ATOM 659 C CA . ASN A 1 89 ? 14.936 -26.810 1.291 1.00 45.06 89 ASN A CA 1
ATOM 660 C C . ASN A 1 89 ? 15.679 -25.723 0.500 1.00 45.06 89 ASN A C 1
ATOM 662 O O . ASN A 1 89 ? 16.878 -25.548 0.697 1.00 45.06 89 ASN A O 1
ATOM 666 N N . THR A 1 90 ? 15.012 -25.015 -0.417 1.00 43.91 90 THR A N 1
ATOM 667 C CA . THR A 1 90 ? 15.642 -23.898 -1.135 1.00 43.91 90 THR A CA 1
ATOM 668 C C . THR A 1 90 ? 15.887 -22.772 -0.136 1.00 43.91 90 THR A C 1
ATOM 670 O O . THR A 1 90 ? 14.914 -22.238 0.409 1.00 43.91 90 THR A O 1
ATOM 673 N N . PRO A 1 91 ? 17.145 -22.381 0.127 1.00 47.06 91 PRO A N 1
ATOM 674 C CA . PRO A 1 91 ? 17.407 -21.167 0.882 1.00 47.06 91 PRO A CA 1
ATOM 675 C C . PRO A 1 91 ? 16.727 -20.007 0.147 1.00 47.06 91 PRO A C 1
ATOM 677 O O . PRO A 1 91 ? 16.844 -19.904 -1.073 1.00 47.06 91 PRO A O 1
ATOM 680 N N . LEU A 1 92 ? 15.989 -19.140 0.848 1.00 46.62 92 LEU A N 1
ATOM 681 C CA . LEU A 1 92 ? 15.471 -17.912 0.237 1.00 46.62 92 LEU A CA 1
ATOM 682 C C . LEU A 1 92 ? 16.661 -17.023 -0.176 1.00 46.62 92 LEU A C 1
ATOM 684 O O . LEU A 1 92 ? 17.111 -16.160 0.578 1.00 46.62 92 LEU A O 1
ATOM 688 N N . GLU A 1 93 ? 17.170 -17.200 -1.392 1.00 50.28 93 GLU A N 1
ATOM 689 C CA . GLU A 1 93 ? 18.235 -16.381 -1.981 1.00 50.28 93 GLU A CA 1
ATOM 690 C C . GLU A 1 93 ? 17.699 -15.037 -2.509 1.00 50.28 93 GLU A C 1
ATOM 692 O O . GLU A 1 93 ? 18.036 -14.576 -3.592 1.00 50.28 93 GLU A O 1
ATOM 697 N N . VAL A 1 94 ? 16.846 -14.363 -1.733 1.00 48.06 94 VAL A N 1
ATOM 698 C CA . VAL A 1 94 ? 16.448 -12.960 -1.987 1.00 48.06 94 VAL A CA 1
ATOM 699 C C . VAL A 1 94 ? 17.523 -11.995 -1.451 1.00 48.06 94 VAL A C 1
ATOM 701 O O . VAL A 1 94 ? 17.592 -10.822 -1.818 1.00 48.06 94 VAL A O 1
ATOM 704 N N . LEU A 1 95 ? 18.413 -12.508 -0.593 1.00 44.59 95 LEU A N 1
ATOM 705 C CA . LEU A 1 95 ? 19.511 -11.779 0.039 1.00 44.59 95 LEU A CA 1
ATOM 706 C C . LEU A 1 95 ? 20.488 -11.122 -0.953 1.00 44.59 95 LEU A C 1
ATOM 708 O O . LEU A 1 95 ? 20.836 -9.972 -0.697 1.00 44.59 95 LEU A O 1
ATOM 712 N N . PRO A 1 96 ? 20.938 -11.759 -2.055 1.00 47.94 96 PRO A N 1
ATOM 713 C CA . PRO A 1 96 ? 21.841 -11.119 -3.010 1.00 47.94 96 PRO A CA 1
ATOM 714 C C . PRO A 1 96 ? 21.204 -9.904 -3.689 1.00 47.94 96 PRO A C 1
ATOM 716 O O . PRO A 1 96 ? 21.811 -8.847 -3.682 1.00 47.94 96 PRO A O 1
ATOM 719 N N . ILE A 1 97 ? 19.953 -10.000 -4.158 1.00 49.44 97 ILE A N 1
ATOM 720 C CA . ILE A 1 97 ? 19.209 -8.881 -4.774 1.00 49.44 97 ILE A CA 1
ATOM 721 C C . ILE A 1 97 ? 19.133 -7.693 -3.807 1.00 49.44 97 ILE A C 1
ATOM 723 O O . ILE A 1 97 ? 19.453 -6.557 -4.146 1.00 49.44 97 ILE A O 1
ATOM 727 N N . LEU A 1 98 ? 18.747 -7.965 -2.560 1.00 46.53 98 LEU A N 1
ATOM 728 C CA . LEU A 1 98 ? 18.586 -6.944 -1.528 1.00 46.53 98 LEU A CA 1
ATOM 729 C C . LEU A 1 98 ? 19.926 -6.345 -1.074 1.00 46.53 98 LEU A C 1
ATOM 731 O O . LEU A 1 98 ? 19.983 -5.155 -0.758 1.00 46.53 98 LEU A O 1
ATOM 735 N N . LYS A 1 99 ? 21.008 -7.135 -1.084 1.00 45.16 99 LYS A N 1
ATOM 736 C CA . LYS A 1 99 ? 22.382 -6.662 -0.852 1.00 45.16 99 LYS A CA 1
ATOM 737 C C . LYS A 1 99 ? 22.877 -5.787 -2.006 1.00 45.16 99 LYS A C 1
ATOM 739 O O . LYS A 1 99 ? 23.430 -4.726 -1.735 1.00 45.16 99 LYS A O 1
ATOM 744 N N . THR A 1 100 ? 22.607 -6.158 -3.261 1.00 42.03 100 THR A N 1
ATOM 745 C CA . THR A 1 100 ? 22.915 -5.341 -4.450 1.00 42.03 100 THR A CA 1
ATOM 746 C C . THR A 1 100 ? 22.198 -3.987 -4.403 1.00 42.03 100 THR A C 1
ATOM 748 O O . THR A 1 100 ? 22.760 -2.978 -4.816 1.00 42.03 100 THR A O 1
ATOM 751 N N . HIS A 1 101 ? 21.002 -3.930 -3.806 1.00 44.91 101 HIS A N 1
ATOM 752 C CA . HIS A 1 101 ? 20.250 -2.690 -3.575 1.00 44.91 101 HIS A CA 1
ATOM 753 C C . HIS A 1 101 ? 20.467 -2.056 -2.179 1.00 44.91 101 HIS A C 1
ATOM 755 O O . HIS A 1 101 ? 19.681 -1.210 -1.750 1.00 44.91 101 HIS A O 1
ATOM 761 N N . GLY A 1 102 ? 21.539 -2.408 -1.456 1.00 38.09 102 GLY A N 1
ATOM 762 C CA . GLY A 1 102 ? 22.000 -1.675 -0.264 1.00 38.09 102 GLY A CA 1
ATOM 763 C C . GLY A 1 102 ? 21.228 -1.923 1.040 1.00 38.09 102 GLY A C 1
ATOM 764 O O . GLY A 1 102 ? 21.345 -1.133 1.979 1.00 38.09 102 GLY A O 1
ATOM 765 N N . SER A 1 103 ? 20.453 -3.006 1.135 1.00 46.09 103 SER A N 1
ATOM 766 C CA . SER A 1 103 ? 19.692 -3.370 2.340 1.00 46.09 103 SER A CA 1
ATOM 767 C C . SER A 1 103 ? 20.532 -4.218 3.308 1.00 46.09 103 SER A C 1
ATOM 769 O O . SER A 1 103 ? 20.304 -5.416 3.460 1.00 46.09 103 SER A O 1
ATOM 771 N N . ASN A 1 104 ? 21.492 -3.612 4.013 1.00 42.44 104 ASN A N 1
ATOM 772 C CA . ASN A 1 104 ? 22.381 -4.302 4.973 1.00 42.44 104 ASN A CA 1
ATOM 773 C C . ASN A 1 104 ? 21.688 -4.786 6.276 1.00 42.44 104 ASN A C 1
ATOM 775 O O . ASN A 1 104 ? 22.356 -5.072 7.267 1.00 42.44 104 ASN A O 1
ATOM 779 N N . GLY A 1 105 ? 20.354 -4.885 6.301 1.00 41.28 105 GLY A N 1
ATOM 780 C CA . GLY A 1 105 ? 19.559 -5.136 7.508 1.00 41.28 105 GLY A CA 1
ATOM 781 C C . GLY A 1 105 ? 18.341 -6.039 7.309 1.00 41.28 105 GLY A C 1
ATOM 782 O O . GLY A 1 105 ? 17.373 -5.908 8.058 1.00 41.28 105 GLY A O 1
ATOM 783 N N . LEU A 1 106 ? 18.345 -6.931 6.309 1.00 39.16 106 LEU A N 1
ATOM 784 C CA . LEU A 1 106 ? 17.229 -7.858 6.100 1.00 39.16 106 LEU A CA 1
ATOM 785 C C . LEU A 1 106 ? 17.085 -8.804 7.303 1.00 39.16 106 LEU A C 1
ATOM 787 O O . LEU A 1 106 ? 17.937 -9.658 7.544 1.00 39.16 106 LEU A O 1
ATOM 791 N N . ARG A 1 107 ? 15.987 -8.661 8.050 1.00 43.19 107 ARG A N 1
ATOM 792 C CA . ARG A 1 107 ? 15.593 -9.585 9.117 1.00 43.19 107 ARG A CA 1
ATOM 793 C C . ARG A 1 107 ? 14.408 -10.413 8.640 1.00 43.19 107 ARG A C 1
ATOM 795 O O . ARG A 1 107 ? 13.367 -9.862 8.293 1.00 43.19 107 ARG A O 1
ATOM 802 N N . VAL A 1 108 ? 14.570 -11.733 8.627 1.00 38.00 108 VAL A N 1
ATOM 803 C CA . VAL A 1 108 ? 13.463 -12.667 8.398 1.00 38.00 108 VAL A CA 1
ATOM 804 C C . VAL A 1 108 ? 12.652 -12.731 9.689 1.00 38.00 108 VAL A C 1
ATOM 806 O O . VAL A 1 108 ? 13.146 -13.190 10.717 1.00 38.00 108 VAL A O 1
ATOM 809 N N . PHE A 1 109 ? 11.423 -12.218 9.658 1.00 40.88 109 PHE A N 1
ATOM 810 C CA . PHE A 1 109 ? 10.506 -12.295 10.791 1.00 40.88 109 PHE A CA 1
ATOM 811 C C . PHE A 1 109 ? 9.676 -13.575 10.687 1.00 40.88 109 PHE A C 1
ATOM 813 O O . PHE A 1 109 ? 9.008 -13.800 9.679 1.00 40.88 109 PHE A O 1
ATOM 820 N N . LEU A 1 110 ? 9.657 -14.385 11.747 1.00 41.88 110 LEU A N 1
ATOM 821 C CA . LEU A 1 110 ? 8.610 -15.390 11.930 1.00 41.88 110 LEU A CA 1
ATOM 822 C C . LEU A 1 110 ? 7.296 -14.637 12.188 1.00 41.88 110 LEU A C 1
ATOM 824 O O . LEU A 1 110 ? 7.098 -14.061 13.259 1.00 41.88 110 LEU A O 1
ATOM 828 N N . ALA A 1 111 ? 6.427 -14.558 11.181 1.00 57.56 111 ALA A N 1
ATOM 829 C CA . ALA A 1 111 ? 5.196 -13.783 11.270 1.00 57.56 111 ALA A CA 1
ATOM 830 C C . ALA A 1 111 ? 4.095 -14.590 11.980 1.00 57.56 111 ALA A C 1
ATOM 832 O O . ALA A 1 111 ? 3.500 -15.496 11.408 1.00 57.56 111 ALA A O 1
ATOM 833 N N . ASN A 1 112 ? 3.780 -14.228 13.225 1.00 68.69 112 ASN A N 1
ATOM 834 C CA . ASN A 1 112 ? 2.589 -14.697 13.954 1.00 68.69 112 ASN A CA 1
ATOM 835 C C . ASN A 1 112 ? 1.417 -13.697 13.879 1.00 68.69 112 ASN A C 1
ATOM 837 O O . ASN A 1 112 ? 0.473 -13.760 14.670 1.00 68.69 112 ASN A O 1
ATOM 841 N N . LYS A 1 113 ? 1.513 -12.738 12.954 1.00 79.25 113 LYS A N 1
ATOM 842 C CA . LYS A 1 113 ? 0.626 -11.588 12.807 1.00 79.25 113 LYS A CA 1
ATOM 843 C C . LYS A 1 113 ? -0.027 -11.587 11.427 1.00 79.25 113 LYS A C 1
ATOM 845 O O . LYS A 1 113 ? 0.639 -11.858 10.435 1.00 79.25 113 LYS A O 1
ATOM 850 N N . ILE A 1 114 ? -1.311 -11.252 11.384 1.00 80.56 114 ILE A N 1
ATOM 851 C CA . ILE A 1 114 ? -2.168 -11.292 10.199 1.00 80.56 114 ILE A CA 1
ATOM 852 C C . ILE A 1 114 ? -2.659 -9.878 9.894 1.00 80.56 114 ILE A C 1
ATOM 854 O O . ILE A 1 114 ? -3.088 -9.148 10.794 1.00 80.56 114 ILE A O 1
ATOM 858 N N . PHE A 1 115 ? -2.607 -9.513 8.616 1.00 87.38 115 PHE A N 1
ATOM 859 C CA . PHE A 1 115 ? -3.248 -8.314 8.091 1.00 87.38 115 PHE A CA 1
ATOM 860 C C . PHE A 1 115 ? -4.534 -8.689 7.355 1.00 87.38 115 PHE A C 1
ATOM 862 O O . PHE A 1 115 ? -4.564 -9.691 6.643 1.00 87.38 115 PHE A O 1
ATOM 869 N N . LEU A 1 116 ? -5.573 -7.867 7.490 1.00 87.56 116 LEU A N 1
ATOM 870 C CA . LEU A 1 116 ? -6.757 -7.945 6.638 1.00 87.56 116 LEU A CA 1
ATOM 871 C C . LEU A 1 116 ? -6.442 -7.271 5.296 1.00 87.56 116 LEU A C 1
ATOM 873 O O . LEU A 1 116 ? -6.258 -6.056 5.255 1.00 87.56 116 LEU A O 1
ATOM 877 N N . GLY A 1 117 ? -6.348 -8.051 4.219 1.00 89.62 117 GLY A N 1
ATOM 878 C CA . GLY A 1 117 ? -6.117 -7.540 2.865 1.00 89.62 117 GLY A CA 1
ATOM 879 C C . GLY A 1 117 ? -7.407 -7.043 2.213 1.00 89.62 117 GLY A C 1
ATOM 880 O O . GLY A 1 117 ? -8.373 -7.799 2.164 1.00 89.62 117 GLY A O 1
ATOM 881 N N . LEU A 1 118 ? -7.423 -5.806 1.708 1.00 91.19 118 LEU A N 1
ATOM 882 C CA . LEU A 1 118 ? -8.589 -5.187 1.067 1.00 91.19 118 LEU A CA 1
ATOM 883 C C . LEU A 1 118 ? -8.204 -4.386 -0.190 1.00 91.19 118 LEU A C 1
ATOM 885 O O . LEU A 1 118 ? -7.116 -3.804 -0.243 1.00 91.19 118 LEU A O 1
ATOM 889 N N . PRO A 1 119 ? -9.104 -4.282 -1.182 1.00 92.50 119 PRO A N 1
ATOM 890 C CA . PRO A 1 119 ? -8.997 -3.280 -2.237 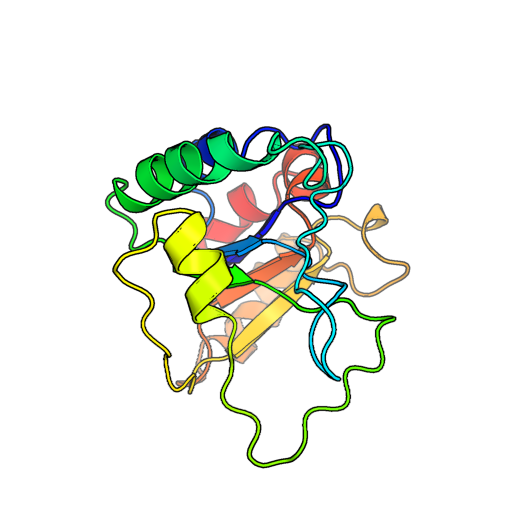1.00 92.50 119 PRO A CA 1
ATOM 891 C C . PRO A 1 119 ? -9.157 -1.865 -1.651 1.00 92.50 119 PRO A C 1
ATOM 893 O O . PRO A 1 119 ? -10.066 -1.621 -0.861 1.00 92.50 119 PRO A O 1
ATOM 896 N N . ALA A 1 120 ? -8.312 -0.917 -2.060 1.00 94.19 120 ALA A N 1
ATOM 897 C CA . ALA A 1 120 ? -8.392 0.492 -1.651 1.00 94.19 120 ALA A CA 1
ATOM 898 C C . ALA A 1 120 ? -9.515 1.266 -2.373 1.00 94.19 120 ALA A C 1
ATOM 900 O O . ALA A 1 120 ? -9.904 2.357 -1.956 1.00 94.19 120 ALA A O 1
ATOM 901 N N . ALA A 1 121 ? -10.048 0.698 -3.457 1.00 94.44 121 ALA A N 1
ATOM 902 C CA . ALA A 1 121 ? -11.175 1.220 -4.221 1.00 94.44 121 ALA A CA 1
ATOM 903 C C . ALA A 1 121 ? -11.998 0.068 -4.810 1.00 94.44 121 ALA A C 1
ATOM 905 O O . ALA A 1 121 ? -11.468 -1.021 -5.037 1.00 94.44 121 ALA A O 1
ATOM 906 N N . SER A 1 122 ? -13.267 0.321 -5.133 1.00 93.31 122 SER A N 1
ATOM 907 C CA . SER A 1 122 ? -14.111 -0.640 -5.858 1.00 93.31 122 SER A CA 1
ATOM 908 C C . SER A 1 122 ? -13.545 -0.995 -7.233 1.00 93.31 122 SER A C 1
ATOM 910 O O . SER A 1 122 ? -13.641 -2.139 -7.646 1.00 93.31 122 SER A O 1
ATOM 912 N N . ALA A 1 123 ? -12.882 -0.055 -7.912 1.00 92.06 123 ALA A N 1
ATOM 913 C CA . ALA A 1 123 ? -12.215 -0.300 -9.192 1.00 92.06 123 ALA A CA 1
ATOM 914 C C . ALA A 1 123 ? -10.935 -1.153 -9.076 1.00 92.06 123 ALA A C 1
ATOM 916 O O . ALA A 1 123 ? -10.424 -1.638 -10.082 1.00 92.06 123 ALA A O 1
ATOM 917 N N . ALA A 1 124 ? -10.406 -1.349 -7.863 1.00 86.06 124 ALA A N 1
ATOM 918 C CA . ALA A 1 124 ? -9.156 -2.075 -7.654 1.00 86.06 124 ALA A CA 1
ATOM 919 C C . ALA A 1 124 ? -9.321 -3.607 -7.702 1.00 86.06 124 ALA A C 1
ATOM 921 O O . ALA A 1 124 ? -8.320 -4.319 -7.782 1.00 86.06 124 ALA A O 1
ATOM 922 N N . ALA A 1 125 ? -10.557 -4.117 -7.645 1.00 84.44 125 ALA A N 1
ATOM 923 C CA . ALA A 1 125 ? -10.879 -5.540 -7.735 1.00 84.44 125 ALA A CA 1
ATOM 924 C C . ALA A 1 125 ? -12.312 -5.745 -8.252 1.00 84.44 125 ALA A C 1
ATOM 926 O O . ALA A 1 125 ? -13.183 -4.926 -7.993 1.00 84.44 125 ALA A O 1
ATOM 927 N N . GLY A 1 126 ? -12.593 -6.873 -8.912 1.00 83.50 126 GLY A N 1
ATOM 928 C CA . GLY A 1 126 ? -13.954 -7.182 -9.383 1.00 83.50 126 GLY A CA 1
ATOM 929 C C . GLY A 1 126 ? -14.998 -7.315 -8.260 1.00 83.50 126 GLY A C 1
ATOM 930 O O . GLY A 1 126 ? -16.191 -7.171 -8.508 1.00 83.50 126 GLY A O 1
ATOM 931 N N . SER A 1 127 ? -14.560 -7.573 -7.024 1.00 81.25 127 SER A N 1
ATOM 932 C CA . SER A 1 127 ? -15.402 -7.658 -5.825 1.00 81.25 127 SER A CA 1
ATOM 933 C C . SER A 1 127 ? -14.556 -7.542 -4.549 1.00 81.25 127 SER A C 1
ATOM 935 O O . SER A 1 127 ? -13.332 -7.643 -4.606 1.00 81.25 127 SER A O 1
ATOM 937 N N . GLY A 1 128 ? -15.201 -7.400 -3.383 1.00 86.31 128 GLY A N 1
ATOM 938 C CA . GLY A 1 128 ? -14.534 -7.456 -2.070 1.00 86.31 128 GLY A CA 1
ATOM 939 C C . GLY A 1 128 ? -14.056 -6.109 -1.519 1.00 86.31 128 GLY A C 1
ATOM 940 O O . GLY A 1 128 ? -13.432 -6.069 -0.461 1.00 86.31 128 GLY A O 1
ATOM 941 N N . PHE A 1 129 ? -14.354 -5.004 -2.208 1.00 91.31 129 PHE A N 1
ATOM 942 C CA . PHE A 1 129 ? -14.184 -3.664 -1.650 1.00 91.31 129 PHE A CA 1
ATOM 943 C C . PHE A 1 129 ? -15.128 -3.448 -0.461 1.00 91.31 129 PHE A C 1
ATOM 945 O O . PHE A 1 129 ? -16.302 -3.811 -0.526 1.00 91.31 129 PHE A O 1
ATOM 952 N N . ILE A 1 130 ? -14.613 -2.819 0.597 1.00 91.50 130 ILE A N 1
ATOM 953 C CA . ILE A 1 130 ? -15.379 -2.458 1.792 1.00 91.50 130 ILE A CA 1
ATOM 954 C C . ILE A 1 130 ? -15.293 -0.935 1.979 1.00 91.50 130 ILE A C 1
ATOM 956 O O . ILE A 1 130 ? -14.179 -0.408 2.123 1.00 91.50 130 ILE A O 1
ATOM 960 N N . PRO A 1 131 ? -16.433 -0.214 1.997 1.00 95.00 131 PRO A N 1
ATOM 961 C CA . PRO A 1 131 ? -16.464 1.205 2.335 1.00 95.00 131 PRO A CA 1
ATOM 962 C C . PRO A 1 131 ? -15.861 1.474 3.718 1.00 95.00 131 PRO A C 1
ATOM 964 O O . PRO A 1 131 ? -16.009 0.677 4.642 1.00 95.00 131 PRO A O 1
ATOM 967 N N . VAL A 1 132 ? -15.209 2.628 3.888 1.00 95.25 132 VAL A N 1
ATOM 968 C CA . VAL A 1 132 ? -14.511 2.983 5.140 1.00 95.25 132 VAL A CA 1
ATOM 969 C C . VAL A 1 132 ? -15.442 2.922 6.358 1.00 95.25 132 VAL A C 1
ATOM 971 O O . VAL A 1 132 ? -15.050 2.418 7.408 1.00 95.25 132 VAL A O 1
ATOM 974 N N . ILE A 1 133 ? -16.686 3.389 6.210 1.00 95.12 133 ILE A N 1
ATOM 975 C CA . ILE A 1 133 ? -17.682 3.388 7.290 1.00 95.12 133 ILE A CA 1
ATOM 976 C C . ILE A 1 133 ? -17.980 1.956 7.751 1.00 95.12 133 ILE A C 1
ATOM 978 O O . ILE A 1 133 ? -17.967 1.689 8.953 1.00 95.12 133 ILE A O 1
ATOM 982 N N . ASP A 1 134 ? -18.178 1.025 6.818 1.00 94.94 134 ASP A N 1
ATOM 983 C CA . ASP A 1 134 ? -18.477 -0.377 7.130 1.00 94.94 134 ASP A CA 1
ATOM 984 C C . ASP A 1 134 ? -17.259 -1.104 7.698 1.00 94.94 134 ASP A C 1
ATOM 986 O O . ASP A 1 134 ? -17.371 -1.877 8.651 1.00 94.94 134 ASP A O 1
ATOM 990 N N . LEU A 1 135 ? -16.068 -0.804 7.173 1.00 93.19 135 LEU A N 1
ATOM 991 C CA . LEU A 1 135 ? -14.819 -1.331 7.712 1.00 93.19 135 LEU A CA 1
ATOM 992 C C . LEU A 1 135 ? -14.671 -0.950 9.191 1.00 93.19 135 LEU A C 1
ATOM 994 O O . LEU A 1 135 ? -14.442 -1.823 10.026 1.00 93.19 135 LEU A O 1
ATOM 998 N N . ILE A 1 136 ? -14.842 0.331 9.526 1.00 95.44 136 ILE A N 1
ATOM 999 C CA . ILE A 1 136 ? -14.661 0.839 10.892 1.00 95.44 136 ILE A CA 1
ATOM 1000 C C . ILE A 1 136 ? -15.759 0.352 11.839 1.00 95.44 136 ILE A C 1
ATOM 1002 O O . ILE A 1 136 ? -15.452 -0.019 12.970 1.00 95.44 136 ILE A O 1
ATOM 1006 N N . SER A 1 137 ? -17.020 0.365 11.404 1.00 95.56 137 SER A N 1
ATOM 1007 C CA . SER A 1 137 ? -18.162 0.093 12.287 1.00 95.56 137 SER A CA 1
ATOM 1008 C C . SER A 1 137 ? -18.511 -1.389 12.421 1.00 95.56 137 SER A C 1
ATOM 1010 O O . SER A 1 137 ? -18.998 -1.790 13.475 1.00 95.56 137 SER A O 1
ATOM 1012 N N . GLN A 1 138 ? -18.243 -2.209 11.401 1.00 93.38 138 GLN A N 1
ATOM 1013 C CA . GLN A 1 138 ? -18.697 -3.605 11.364 1.00 93.38 138 GLN A CA 1
ATOM 1014 C C . GLN A 1 138 ? -17.534 -4.600 11.423 1.00 93.38 138 GLN A C 1
ATOM 1016 O O . GLN A 1 138 ? -17.580 -5.575 12.171 1.00 93.38 138 GLN A O 1
ATOM 1021 N N . VAL A 1 139 ? -16.463 -4.358 10.661 1.00 91.88 139 VAL A N 1
ATOM 1022 C CA . VAL A 1 139 ? -15.391 -5.351 10.472 1.00 91.88 139 VAL A CA 1
ATOM 1023 C C . VAL A 1 139 ? -14.297 -5.226 11.530 1.00 91.88 139 VAL A C 1
ATOM 1025 O O . VAL A 1 139 ? -13.942 -6.209 12.184 1.00 91.88 139 VAL A O 1
ATOM 1028 N N . LEU A 1 140 ? -13.750 -4.022 11.724 1.00 92.19 140 LEU A N 1
ATOM 1029 C CA . LEU A 1 140 ? -12.643 -3.794 12.656 1.00 92.19 140 LEU A CA 1
ATOM 1030 C C . LEU A 1 140 ? -12.972 -4.200 14.104 1.00 92.19 140 LEU A C 1
ATOM 1032 O O . LEU A 1 140 ? -12.109 -4.832 14.719 1.00 92.19 140 LEU A O 1
ATOM 1036 N N . PRO A 1 141 ? -14.169 -3.927 14.663 1.00 94.19 141 PRO A N 1
ATOM 1037 C CA . PRO A 1 141 ? -14.508 -4.351 16.021 1.00 94.19 141 PRO A CA 1
ATOM 1038 C C . PRO A 1 141 ? -14.450 -5.872 16.211 1.00 94.19 141 PRO A C 1
ATOM 1040 O O . PRO A 1 141 ? -14.018 -6.336 17.263 1.00 94.19 141 PRO A O 1
ATOM 1043 N N . ALA A 1 142 ? -14.807 -6.649 15.183 1.00 90.19 142 ALA A N 1
ATOM 1044 C CA . ALA A 1 142 ? -14.807 -8.109 15.248 1.00 90.19 142 ALA A CA 1
ATOM 1045 C C . ALA A 1 142 ? -13.393 -8.715 15.224 1.00 90.19 142 ALA A C 1
ATOM 1047 O O . ALA A 1 142 ? -13.139 -9.729 15.873 1.00 90.19 142 ALA A O 1
ATOM 1048 N N . ILE A 1 143 ? -12.454 -8.108 14.490 1.00 87.25 143 ILE A N 1
ATOM 1049 C CA . ILE A 1 143 ? -11.118 -8.696 14.274 1.00 87.25 143 ILE A CA 1
ATOM 1050 C C . ILE A 1 143 ? -10.033 -8.121 15.187 1.00 87.25 143 ILE A C 1
ATOM 1052 O O . ILE A 1 143 ? -9.054 -8.812 15.480 1.00 87.25 143 ILE A O 1
ATOM 1056 N N . LYS A 1 144 ? -10.196 -6.884 15.677 1.00 89.88 144 LYS A N 1
ATOM 1057 C CA . LYS A 1 144 ? -9.199 -6.202 16.522 1.00 89.88 144 LYS A CA 1
ATOM 1058 C C . LYS A 1 144 ? -8.940 -6.890 17.859 1.00 89.88 144 LYS A C 1
ATOM 1060 O O . LYS A 1 144 ? -7.846 -6.752 18.394 1.00 89.88 144 LYS A O 1
ATOM 1065 N N . GLY A 1 145 ? -9.911 -7.638 18.386 1.00 87.50 145 GLY A N 1
ATOM 1066 C CA . GLY A 1 145 ? -9.742 -8.400 19.628 1.00 87.50 145 GLY A CA 1
ATOM 1067 C C . GLY A 1 145 ? -8.755 -9.569 19.507 1.00 87.50 145 GLY A C 1
ATOM 1068 O O . GLY A 1 145 ? -8.287 -10.094 20.514 1.00 87.50 145 GLY A O 1
ATOM 1069 N N . SER A 1 146 ? -8.405 -9.986 18.287 1.00 89.12 146 SER A N 1
ATOM 1070 C CA . SER A 1 146 ? -7.472 -11.088 18.070 1.00 89.12 146 SER A CA 1
ATOM 1071 C C . SER A 1 146 ? -6.030 -10.676 18.355 1.00 89.12 146 SER A C 1
ATOM 1073 O O . SER A 1 146 ? -5.480 -9.787 17.707 1.00 89.12 146 SER A O 1
ATOM 1075 N N . ALA A 1 147 ? -5.341 -11.436 19.210 1.00 87.44 147 ALA A N 1
ATOM 1076 C CA . ALA A 1 147 ? -3.905 -11.273 19.448 1.00 87.44 147 ALA A CA 1
ATOM 1077 C C . ALA A 1 147 ? -3.046 -11.488 18.185 1.00 87.44 147 ALA A C 1
ATOM 1079 O O . ALA A 1 147 ? -1.866 -11.132 18.178 1.00 87.44 147 ALA A O 1
ATOM 1080 N N . LYS A 1 148 ? -3.603 -12.067 17.114 1.00 85.25 148 LYS A N 1
ATOM 1081 C CA . LYS A 1 148 ? -2.916 -12.245 15.827 1.00 85.25 148 LYS A CA 1
ATOM 1082 C C . LYS A 1 148 ? -3.170 -11.093 14.856 1.00 85.25 148 LYS A C 1
ATOM 1084 O O . LYS A 1 148 ? -2.414 -10.966 13.901 1.00 85.25 148 LYS A O 1
ATOM 1089 N N . TYR A 1 149 ? -4.171 -10.245 15.079 1.00 85.31 149 TYR A N 1
ATOM 1090 C CA . TYR A 1 149 ? -4.428 -9.104 14.203 1.00 85.31 149 TYR A CA 1
ATOM 1091 C C . TYR A 1 149 ? -3.296 -8.072 14.298 1.00 85.31 149 TYR A C 1
ATOM 1093 O O . TYR A 1 149 ? -2.752 -7.809 15.375 1.00 85.31 149 TYR A O 1
ATOM 1101 N N . ARG A 1 150 ? -2.897 -7.519 13.149 1.00 87.94 150 ARG A N 1
ATOM 1102 C CA . ARG A 1 150 ? -1.828 -6.512 13.052 1.00 87.94 150 ARG A CA 1
ATOM 1103 C C . ARG A 1 150 ? -2.216 -5.261 12.283 1.00 87.94 150 ARG A C 1
ATOM 1105 O O . ARG A 1 150 ? -1.563 -4.238 12.462 1.00 87.94 150 ARG A O 1
ATOM 1112 N N . GLY A 1 151 ? -3.244 -5.330 11.449 1.00 90.31 151 GLY A N 1
ATOM 1113 C CA . GLY A 1 151 ? -3.750 -4.163 10.748 1.00 90.31 151 GLY A CA 1
ATOM 1114 C C . GLY A 1 151 ? -4.446 -4.503 9.442 1.00 90.31 151 GLY A C 1
ATOM 1115 O O . GLY A 1 151 ? -4.688 -5.665 9.123 1.00 90.31 151 GLY A O 1
ATOM 1116 N N . VAL A 1 152 ? -4.710 -3.461 8.662 1.00 92.12 152 VAL A N 1
ATOM 1117 C CA . VAL A 1 152 ? -5.225 -3.554 7.295 1.00 92.12 152 VAL A CA 1
ATOM 1118 C C . VAL A 1 152 ? -4.072 -3.430 6.300 1.00 92.12 152 VAL A C 1
ATOM 1120 O O . VAL A 1 152 ? -3.120 -2.675 6.531 1.00 92.12 152 VAL A O 1
ATOM 1123 N N . MET A 1 153 ? -4.153 -4.197 5.216 1.00 91.62 153 MET A N 1
ATOM 1124 C CA . MET A 1 153 ? -3.274 -4.152 4.054 1.00 91.62 153 MET A CA 1
ATOM 1125 C C . MET A 1 153 ? -4.100 -3.746 2.832 1.00 91.62 153 MET A C 1
ATOM 1127 O O . MET A 1 153 ? -5.079 -4.412 2.514 1.00 91.62 153 MET A O 1
ATOM 1131 N N . LEU A 1 154 ? -3.704 -2.677 2.144 1.00 92.12 154 LEU A N 1
ATOM 1132 C CA . LEU A 1 154 ? -4.462 -2.124 1.023 1.00 92.12 154 LEU A CA 1
ATOM 1133 C C . LEU A 1 154 ? -3.791 -2.393 -0.327 1.00 92.12 154 LEU A C 1
ATOM 1135 O O . LEU A 1 154 ? -2.591 -2.169 -0.500 1.00 92.12 154 LEU A O 1
ATOM 1139 N N . TRP A 1 155 ? -4.591 -2.840 -1.292 1.00 88.94 155 TRP A N 1
ATOM 1140 C CA . TRP A 1 155 ? -4.238 -2.922 -2.707 1.00 88.94 155 TRP A CA 1
ATOM 1141 C C . TRP A 1 155 ? -4.967 -1.827 -3.499 1.00 88.94 155 TRP A C 1
ATOM 1143 O O . TRP A 1 155 ? -6.190 -1.854 -3.596 1.00 88.94 155 TRP A O 1
ATOM 1153 N N . SER A 1 156 ? -4.302 -0.848 -4.101 1.00 91.38 156 SER A N 1
ATOM 1154 C CA . SER A 1 156 ? -2.877 -0.492 -4.045 1.00 91.38 156 SER A CA 1
ATOM 1155 C C . SER A 1 156 ? -2.739 1.018 -3.828 1.00 91.38 156 SER A C 1
ATOM 1157 O O . SER A 1 156 ? -3.745 1.729 -3.809 1.00 91.38 156 SER A O 1
ATOM 1159 N N . LYS A 1 157 ? -1.506 1.516 -3.689 1.00 91.94 157 LYS A N 1
ATOM 1160 C CA . LYS A 1 157 ? -1.190 2.940 -3.518 1.00 91.94 157 LYS A CA 1
ATOM 1161 C C . LYS A 1 157 ? -1.868 3.815 -4.577 1.00 91.94 157 LYS A C 1
ATOM 1163 O O . LYS A 1 157 ? -2.507 4.790 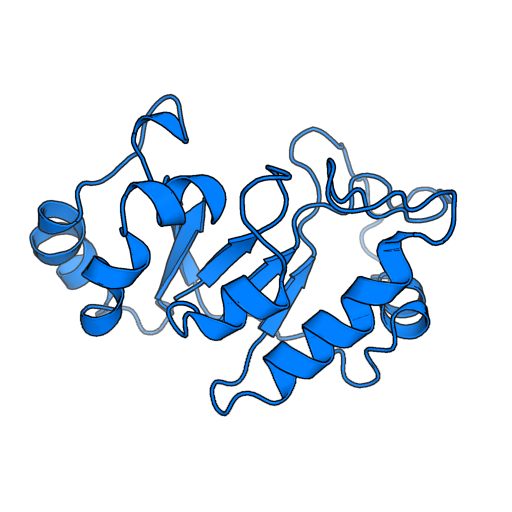-4.211 1.00 91.94 157 LYS A O 1
ATOM 1168 N N . TYR A 1 158 ? -1.845 3.413 -5.847 1.00 92.00 158 TYR A N 1
ATOM 1169 C CA . TYR A 1 158 ? -2.553 4.121 -6.921 1.00 92.00 158 TYR A CA 1
ATOM 1170 C C . TYR A 1 158 ? -4.036 4.409 -6.634 1.00 92.00 158 TYR A C 1
ATOM 1172 O O . TYR A 1 158 ? -4.526 5.508 -6.888 1.00 92.00 158 TYR A O 1
ATOM 1180 N N . TYR A 1 159 ? -4.768 3.410 -6.144 1.00 93.38 159 TYR A N 1
ATOM 1181 C CA . TYR A 1 159 ? -6.189 3.563 -5.836 1.00 93.38 159 TYR A CA 1
ATOM 1182 C C . TYR A 1 159 ? -6.398 4.295 -4.513 1.00 93.38 159 TYR A C 1
ATOM 1184 O O . TYR A 1 159 ? -7.338 5.072 -4.383 1.00 93.38 159 TYR A O 1
ATOM 1192 N N . ASP A 1 160 ? -5.499 4.079 -3.555 1.00 94.44 160 ASP A N 1
ATOM 1193 C CA . ASP A 1 160 ? -5.504 4.773 -2.274 1.00 94.44 160 ASP A CA 1
ATOM 1194 C C . ASP A 1 160 ? -5.290 6.288 -2.423 1.00 94.44 160 ASP A C 1
ATOM 1196 O O . ASP A 1 160 ? -5.943 7.064 -1.731 1.00 94.44 160 ASP A O 1
ATOM 1200 N N . ASP A 1 161 ? -4.459 6.727 -3.371 1.00 92.94 161 ASP A N 1
ATOM 1201 C CA . ASP A 1 161 ? -4.270 8.152 -3.681 1.00 92.94 161 ASP A CA 1
ATOM 1202 C C . ASP A 1 161 ? -5.549 8.819 -4.199 1.00 92.94 161 ASP A C 1
ATOM 1204 O O . ASP A 1 161 ? -5.782 10.001 -3.950 1.00 92.94 161 ASP A O 1
ATOM 1208 N N . GLN A 1 162 ? -6.389 8.062 -4.906 1.00 92.75 162 GLN A N 1
ATOM 1209 C CA . GLN A 1 162 ? -7.638 8.566 -5.476 1.00 92.75 162 GLN A CA 1
ATOM 1210 C C . GLN A 1 162 ? -8.767 8.608 -4.450 1.00 92.75 162 GLN A C 1
ATOM 1212 O O . GLN A 1 162 ? -9.610 9.502 -4.496 1.00 92.75 162 GLN A O 1
ATOM 1217 N N . THR A 1 163 ? -8.815 7.628 -3.545 1.00 93.62 163 THR A N 1
ATOM 1218 C CA . THR A 1 163 ? -9.938 7.464 -2.611 1.00 93.62 163 THR A CA 1
ATOM 1219 C C . THR A 1 163 ? -9.637 7.963 -1.202 1.00 93.62 163 THR A C 1
ATOM 1221 O O . THR A 1 163 ? -10.563 8.242 -0.443 1.00 93.62 163 THR A O 1
ATOM 1224 N 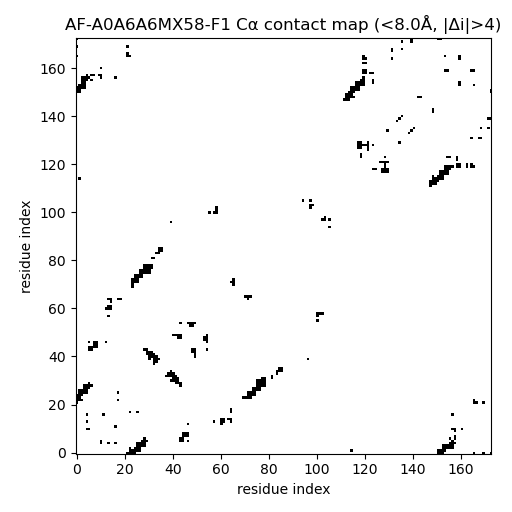N . GLY A 1 164 ? -8.362 8.071 -0.823 1.00 94.50 164 GLY A N 1
ATOM 1225 C CA . GLY A 1 164 ? -7.936 8.409 0.534 1.00 94.50 164 GLY A CA 1
ATOM 1226 C C . GLY A 1 164 ? -8.306 7.350 1.576 1.00 94.50 164 GLY A C 1
ATOM 1227 O O . GLY A 1 164 ? -8.471 7.687 2.752 1.00 94.50 164 GLY A O 1
ATOM 1228 N N . HIS A 1 165 ? -8.462 6.084 1.172 1.00 95.06 165 HIS A N 1
ATOM 1229 C CA . HIS A 1 165 ? -8.947 5.000 2.037 1.00 95.06 165 HIS A CA 1
ATOM 1230 C C . HIS A 1 165 ? -8.057 4.790 3.269 1.00 95.06 165 HIS A C 1
ATOM 1232 O O . HIS A 1 165 ? -8.547 4.758 4.404 1.00 95.06 165 HIS A O 1
ATOM 1238 N N . SER A 1 166 ? -6.737 4.746 3.076 1.00 93.94 166 SER A N 1
ATOM 1239 C CA . SER A 1 166 ? -5.746 4.615 4.144 1.00 93.94 166 SER A CA 1
ATOM 1240 C C . SER A 1 166 ? -5.809 5.801 5.094 1.00 93.94 166 SER A C 1
ATOM 1242 O O . SER A 1 166 ? -5.860 5.604 6.306 1.00 93.94 166 SER A O 1
ATOM 1244 N N . LYS A 1 167 ? -5.889 7.026 4.563 1.00 94.31 167 LYS A N 1
ATOM 1245 C CA . LYS A 1 167 ? -5.975 8.265 5.346 1.00 94.31 167 LYS A CA 1
ATOM 1246 C C . LYS A 1 167 ? -7.201 8.260 6.258 1.00 94.31 167 LYS A C 1
ATOM 1248 O O . LYS A 1 167 ? -7.083 8.623 7.425 1.00 94.31 167 LYS A O 1
ATOM 1253 N N . ALA A 1 168 ? -8.350 7.826 5.744 1.00 94.88 168 ALA A N 1
ATOM 1254 C CA . ALA A 1 168 ? -9.598 7.777 6.500 1.00 94.88 168 ALA A CA 1
ATOM 1255 C C . ALA A 1 168 ? -9.627 6.636 7.535 1.00 94.88 168 ALA A C 1
ATOM 1257 O O . ALA A 1 168 ? -10.223 6.778 8.600 1.00 94.88 168 ALA A O 1
ATOM 1258 N N . THR A 1 169 ? -8.950 5.522 7.253 1.00 93.25 169 THR A N 1
ATOM 1259 C CA . THR A 1 169 ? -8.975 4.324 8.107 1.00 93.25 169 THR A CA 1
ATOM 1260 C C . THR A 1 169 ? -7.847 4.311 9.151 1.00 93.25 169 THR A C 1
ATOM 1262 O O . THR A 1 169 ? -7.964 3.648 10.179 1.00 93.25 169 THR A O 1
ATOM 1265 N N . LYS A 1 170 ? -6.755 5.059 8.940 1.00 90.81 170 LYS A N 1
ATOM 1266 C CA . LYS A 1 170 ? -5.512 4.991 9.734 1.00 90.81 170 LYS A CA 1
ATOM 1267 C C . LYS A 1 170 ? -5.702 5.145 11.239 1.00 90.81 170 LYS A C 1
ATOM 1269 O O . LYS A 1 170 ? -5.128 4.368 11.987 1.00 90.81 170 LYS A O 1
ATOM 1274 N N . SER A 1 171 ? -6.482 6.125 11.690 1.00 91.94 171 SER A N 1
ATOM 1275 C CA . SER A 1 171 ? -6.720 6.348 13.128 1.00 91.94 171 SER A CA 1
ATOM 1276 C C . SER A 1 171 ? -7.511 5.214 13.781 1.00 91.94 171 SER A C 1
ATOM 1278 O O . SER A 1 171 ? -7.499 5.065 15.000 1.00 91.94 171 SER A O 1
ATOM 1280 N N . SER A 1 172 ? -8.197 4.416 12.965 1.00 91.69 172 SER A N 1
ATOM 1281 C CA . SER A 1 172 ? -8.993 3.279 13.390 1.00 91.69 172 SER A CA 1
ATOM 1282 C C . SER A 1 172 ? -8.247 1.956 13.265 1.00 91.69 172 SER A C 1
ATOM 1284 O O . SER A 1 172 ? -8.871 0.940 13.526 1.00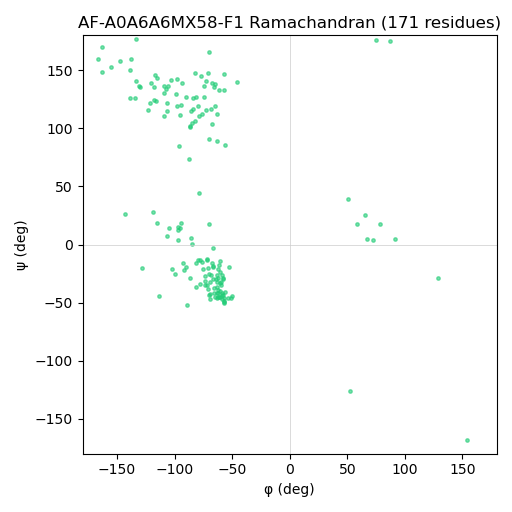 91.69 172 SER A O 1
ATOM 1286 N N . VAL A 1 173 ? -6.968 1.892 12.888 1.00 87.00 173 VAL A N 1
ATOM 1287 C CA . VAL A 1 173 ? -6.209 0.628 12.748 1.00 87.00 173 VAL A CA 1
ATOM 1288 C C . VAL A 1 173 ? -5.061 0.593 13.731 1.00 87.00 173 VAL A C 1
ATOM 1290 O O . VAL A 1 173 ? -4.999 -0.422 14.459 1.00 87.00 173 VAL A O 1
#

pLDDT: mean 75.22, std 17.18, range [38.0, 95.56]

Radius of gyration: 16.66 Å; Cα contacts (8 Å, |Δi|>4): 262; chains: 1; bounding box: 42×38×37 Å

InterPro domains:
  IPR001223 Glycoside hydrolase family 18, catalytic domain [PS51910] (1-173)
  IPR017853 Glycoside hydrolase superfamily [SSF51445] (2-68)
  IPR017853 Glycoside hydrolase superfamily [SSF51445] (111-167)

Secondary structure (DSSP, 8-state):
-EEEE-S-TTS--HHHHHHT---SEEEEEEE-B-STTPPPB---TTS--TTTTGGGGHHHHHHHHHTSSS--EEEEEEPTT------TT---TTHHHHHHTT-TT--------EEEEEESSGGGSSS----HHHIIIIIHHHHTT-TTEEEEEEE-HHHHHHH-HHHHHGGG-

Organism: Hevea brasiliensis (NCBI:txid3981)

Foldseek 3Di:
DEAEDAPDLPLDALLVVLVVVLHLEYEDDAQAFDDPPTDTDDDRDPNADVVVVRCLCNLVSVVSNCPDPRNYYYHHYYDPPRPHDDDPPRDPPCVVVCVSSPNPDDDDDPQLADAAEAELDCVLDVDGHDDLVCCQPPPLVVPVPDPRYDYHYYPHSVSCVVRVSSVSCRVRD

Solvent-accessible surface area (backbone atoms only — not comparable to full-atom values): 10092 Å² total; per-residue (Å²): 68,32,34,32,43,39,90,48,61,86,44,66,53,67,38,57,54,47,67,69,62,54,45,40,27,44,32,47,42,29,40,60,40,57,53,88,90,47,78,68,41,62,48,35,66,73,70,32,47,62,92,75,60,53,48,60,62,52,37,57,27,52,50,58,31,54,71,39,92,56,82,50,44,76,43,79,37,69,41,95,87,48,89,69,71,68,63,97,80,59,73,82,77,59,57,62,63,39,48,77,48,67,49,93,71,85,74,90,72,86,75,76,60,43,62,52,76,36,35,30,31,63,89,62,39,101,65,77,49,65,58,66,68,52,39,61,72,62,48,46,68,72,47,65,77,39,91,36,52,66,31,46,27,33,40,32,41,55,39,22,74,75,61,40,41,49,69,73,41,48,92,78,96